Protein AF-J9BUX7-F1 (afdb_monomer)

Radius of gyration: 17.8 Å; Cα contacts (8 Å, |Δi|>4): 233; chains: 1; bounding box: 41×38×38 Å

Solvent-accessible surface area (backbone atoms only — not comparable to full-atom values): 8828 Å² total; per-residue (Å²): 106,76,68,55,52,52,51,51,50,52,54,44,58,76,76,50,80,78,87,71,56,73,69,52,48,62,52,48,53,36,48,51,51,26,53,52,51,48,38,52,52,32,51,43,53,55,41,40,84,82,36,83,78,87,83,79,77,38,62,58,44,96,53,93,72,96,68,68,39,26,22,46,53,89,68,48,74,36,59,34,41,65,47,44,63,53,76,65,35,51,69,28,80,28,69,39,76,56,96,85,23,45,39,34,32,40,35,23,68,39,96,53,68,43,80,43,79,47,76,49,74,46,64,47,95,88,68,49,79,74,47,75,52,76,43,83,42,80,37,52,43,67,38,37,43,82,76,48,77,42,122

Foldseek 3Di:
DVVVVVVLVVLCVVPHDDDDDPVCSVQVSLVSLLVVVLQVLLVLLLPPPVRDDDDDPDQEDPDQDDDSHQAYPVRDGGPNNVSCCQSPPQWHWRWHDDPNKIWTKIHHQDPAWDWDKDKDWDADPVGHGDDIDIDGDTHGHGHMGTDDIGD

Mean predicted aligned error: 4.28 Å

Secondary structure (DSSP, 8-state):
-HHHHHHHHHHHHHHSPSP--HHHHHHHHHHHHHHHHHHHHHHHHHTTTT------S-SB-SSS---S-SB-TTSPBPHHHHHHHHHT-SEEEEEEEETTEEEEEEEE-SSS-EEEEEEEEEE-TTS-EEEEEEEEEEE-TTEEEEEEEE-

Structure (mmCIF, N/CA/C/O backbone):
data_AF-J9BUX7-F1
#
_entry.id   AF-J9BUX7-F1
#
loop_
_atom_site.group_PDB
_atom_site.id
_atom_site.type_symbol
_atom_site.label_atom_id
_atom_site.label_alt_id
_atom_site.label_comp_id
_atom_site.label_asym_id
_atom_site.label_entity_id
_atom_site.label_seq_id
_atom_site.pdbx_PDB_ins_code
_atom_site.Cartn_x
_atom_site.Cartn_y
_atom_site.Cartn_z
_atom_site.occupancy
_atom_site.B_iso_or_equiv
_atom_site.auth_seq_id
_atom_site.auth_comp_id
_atom_site.auth_asym_id
_atom_site.auth_atom_id
_atom_site.pdbx_PDB_model_num
ATOM 1 N N . ASP A 1 1 ? 20.921 2.274 -17.271 1.00 67.06 1 ASP A N 1
ATOM 2 C CA . ASP A 1 1 ? 22.322 1.793 -17.263 1.00 67.06 1 ASP A CA 1
ATOM 3 C C . ASP A 1 1 ? 22.324 0.264 -17.098 1.00 67.06 1 ASP A C 1
ATOM 5 O O . ASP A 1 1 ? 21.325 -0.282 -16.643 1.00 67.06 1 ASP A O 1
ATOM 9 N N . GLU A 1 2 ? 23.382 -0.450 -17.486 1.00 72.81 2 GLU A N 1
ATOM 10 C CA . GLU A 1 2 ? 23.490 -1.923 -17.383 1.00 72.81 2 GLU A CA 1
ATOM 11 C C . GLU A 1 2 ? 23.275 -2.402 -15.931 1.00 72.81 2 GLU A C 1
ATOM 13 O O . GLU A 1 2 ? 22.552 -3.366 -15.673 1.00 72.81 2 GLU A O 1
ATOM 18 N N . ARG A 1 3 ? 23.761 -1.610 -14.967 1.00 75.56 3 ARG A N 1
ATOM 19 C CA . ARG A 1 3 ? 23.558 -1.803 -13.519 1.00 75.56 3 ARG A CA 1
ATOM 20 C C . ARG A 1 3 ? 22.091 -1.743 -13.072 1.00 75.56 3 ARG A C 1
ATOM 22 O O . ARG A 1 3 ? 21.697 -2.447 -12.137 1.00 75.56 3 ARG A O 1
ATOM 29 N N . ASP A 1 4 ? 21.267 -0.920 -13.722 1.00 79.12 4 ASP A N 1
ATOM 30 C CA . ASP A 1 4 ? 19.839 -0.818 -13.387 1.00 79.12 4 ASP A CA 1
ATOM 31 C C . ASP A 1 4 ? 19.106 -2.097 -13.792 1.00 79.12 4 ASP A C 1
ATOM 33 O O . ASP A 1 4 ? 18.260 -2.608 -13.056 1.00 79.12 4 ASP A O 1
ATOM 37 N N . ILE A 1 5 ? 19.481 -2.658 -14.944 1.00 82.69 5 ILE A N 1
ATOM 38 C CA . ILE A 1 5 ? 18.920 -3.911 -15.449 1.00 82.69 5 ILE A CA 1
ATOM 39 C C . ILE A 1 5 ? 19.320 -5.068 -14.533 1.00 82.69 5 ILE A C 1
ATOM 41 O O . ILE A 1 5 ? 18.451 -5.839 -14.129 1.00 82.69 5 ILE A O 1
ATOM 45 N N . GLU A 1 6 ? 20.589 -5.160 -14.129 1.00 86.12 6 GLU A N 1
ATOM 46 C CA . GLU A 1 6 ? 21.043 -6.173 -13.165 1.00 86.12 6 GLU A CA 1
ATOM 47 C C . GLU A 1 6 ? 20.275 -6.098 -11.839 1.00 86.12 6 GLU A C 1
ATOM 49 O O . GLU A 1 6 ? 19.862 -7.123 -11.289 1.00 86.12 6 GLU A O 1
ATOM 54 N N . THR A 1 7 ? 20.019 -4.883 -11.347 1.00 87.25 7 THR A N 1
ATOM 55 C CA . THR A 1 7 ? 19.251 -4.661 -10.115 1.00 87.25 7 THR A CA 1
ATOM 56 C C . THR A 1 7 ? 17.810 -5.147 -10.264 1.00 87.25 7 THR A C 1
ATOM 58 O O . THR A 1 7 ? 17.306 -5.874 -9.402 1.00 87.25 7 THR A O 1
ATOM 61 N N . ILE A 1 8 ? 17.151 -4.806 -11.375 1.00 87.44 8 ILE A N 1
ATOM 62 C CA . ILE A 1 8 ? 15.785 -5.257 -11.672 1.00 87.44 8 ILE A CA 1
ATOM 63 C C . ILE A 1 8 ? 15.740 -6.782 -11.790 1.00 87.44 8 ILE A C 1
ATOM 65 O O . ILE A 1 8 ? 14.875 -7.417 -11.188 1.00 87.44 8 ILE A O 1
ATOM 69 N N . VAL A 1 9 ? 16.679 -7.386 -12.517 1.00 87.00 9 VAL A N 1
ATOM 70 C CA . VAL A 1 9 ? 16.748 -8.842 -12.694 1.00 87.00 9 VAL A CA 1
ATOM 71 C C . VAL A 1 9 ? 16.996 -9.542 -11.358 1.00 87.00 9 VAL A C 1
ATOM 73 O O . VAL A 1 9 ? 16.334 -10.535 -11.064 1.00 87.00 9 VAL A O 1
ATOM 76 N N . SER A 1 10 ? 17.867 -9.004 -10.504 1.00 89.75 10 SER A N 1
ATOM 77 C CA . SER A 1 10 ? 18.105 -9.517 -9.148 1.00 89.75 10 SER A CA 1
ATOM 78 C C . SER A 1 10 ? 16.842 -9.460 -8.280 1.00 89.75 10 SER A C 1
ATOM 80 O O . SER A 1 10 ? 16.496 -10.439 -7.614 1.00 89.75 10 SER A O 1
ATOM 82 N N . LEU A 1 11 ? 16.088 -8.356 -8.327 1.00 90.56 11 LEU A N 1
ATOM 83 C CA . LEU A 1 11 ? 14.800 -8.235 -7.632 1.00 90.56 11 LEU A CA 1
ATOM 84 C C . LEU A 1 11 ? 13.761 -9.224 -8.169 1.00 90.56 11 LEU A C 1
ATOM 86 O O . LEU A 1 11 ? 13.045 -9.849 -7.384 1.00 90.56 11 LEU A O 1
ATOM 90 N N . LEU A 1 12 ? 13.695 -9.406 -9.487 1.00 92.56 12 LEU A N 1
ATOM 91 C CA . LEU A 1 12 ? 12.811 -10.385 -10.115 1.00 92.56 12 LEU A CA 1
ATOM 92 C C . LEU A 1 12 ? 13.182 -11.812 -9.719 1.00 92.56 12 LEU A C 1
ATOM 94 O O . LEU A 1 12 ? 12.294 -12.580 -9.360 1.00 92.56 12 LEU A O 1
ATOM 98 N N . ALA A 1 13 ? 14.468 -12.159 -9.707 1.00 91.25 13 ALA A N 1
ATOM 99 C CA . ALA A 1 13 ? 14.951 -13.479 -9.310 1.00 91.25 13 ALA A CA 1
ATOM 100 C C . ALA A 1 13 ? 14.573 -13.832 -7.862 1.00 91.25 13 ALA A C 1
ATOM 102 O O . ALA A 1 13 ? 14.289 -14.988 -7.560 1.00 91.25 13 ALA A O 1
ATOM 103 N N . ARG A 1 14 ? 14.529 -12.834 -6.968 1.00 91.25 14 ARG A N 1
ATOM 104 C CA . ARG A 1 14 ? 14.119 -13.009 -5.563 1.00 91.25 14 ARG A CA 1
ATOM 105 C C . ARG A 1 14 ? 12.612 -13.209 -5.386 1.00 91.25 14 ARG A C 1
ATOM 107 O O . ARG A 1 14 ? 12.203 -13.826 -4.410 1.00 91.25 14 ARG A O 1
ATOM 114 N N . ASN A 1 15 ? 11.794 -12.673 -6.293 1.00 89.75 15 ASN A N 1
ATOM 115 C CA . ASN A 1 15 ? 10.335 -12.603 -6.128 1.00 89.75 15 ASN A CA 1
ATOM 116 C C . ASN A 1 15 ? 9.550 -13.467 -7.127 1.00 89.75 15 ASN A C 1
ATOM 118 O O . ASN A 1 15 ? 8.333 -13.606 -7.007 1.00 89.75 15 ASN A O 1
ATOM 122 N N . THR A 1 16 ? 10.210 -14.022 -8.142 1.00 90.31 16 THR A N 1
ATOM 123 C CA . THR A 1 16 ? 9.569 -14.717 -9.266 1.00 90.31 16 THR A CA 1
ATOM 124 C C . THR A 1 16 ? 10.398 -15.924 -9.714 1.00 90.31 16 THR A C 1
ATOM 126 O O . THR A 1 16 ? 11.513 -16.137 -9.244 1.00 90.31 16 THR A O 1
ATOM 129 N N . LYS A 1 17 ? 9.850 -16.749 -10.617 1.00 87.75 17 LYS A N 1
ATOM 130 C CA . LYS A 1 17 ? 10.560 -17.903 -11.189 1.00 87.75 17 LYS A CA 1
ATOM 131 C C . LYS A 1 17 ? 11.205 -17.527 -12.521 1.00 87.75 17 LYS A C 1
ATOM 133 O O . LYS A 1 17 ? 10.506 -17.089 -13.429 1.00 87.75 17 LYS A O 1
ATOM 138 N N . LEU A 1 18 ? 12.509 -17.757 -12.634 1.00 85.31 18 LEU A N 1
ATOM 139 C CA . LEU A 1 18 ? 13.274 -17.637 -13.878 1.00 85.31 18 LEU A CA 1
ATOM 140 C C . LEU A 1 18 ? 13.224 -18.949 -14.696 1.00 85.31 18 LEU A C 1
ATOM 142 O O . LEU A 1 18 ? 13.000 -20.010 -14.105 1.00 85.31 18 LEU A O 1
ATOM 146 N N . PRO A 1 19 ? 13.477 -18.914 -16.022 1.00 84.88 19 PRO A N 1
ATOM 147 C CA . PRO A 1 19 ? 13.746 -17.737 -16.858 1.00 84.88 19 PRO A CA 1
ATOM 148 C C . PRO A 1 19 ? 12.473 -16.960 -17.225 1.00 84.88 19 PRO A C 1
ATOM 150 O O . PRO A 1 19 ? 11.372 -17.510 -17.253 1.00 84.88 19 PRO A O 1
ATOM 153 N N . LEU A 1 20 ? 12.638 -15.673 -17.530 1.00 85.88 20 LEU A N 1
ATOM 154 C CA . LEU A 1 20 ? 11.565 -14.786 -17.978 1.00 85.88 20 LEU A CA 1
ATOM 155 C C . LEU A 1 20 ? 11.873 -14.280 -19.388 1.00 85.88 20 LEU A C 1
ATOM 157 O O . LEU A 1 20 ? 13.023 -13.989 -19.704 1.00 85.88 20 LEU A O 1
ATOM 161 N N . ASP A 1 21 ? 10.835 -14.177 -20.213 1.00 90.38 21 ASP A N 1
ATOM 162 C CA . ASP A 1 21 ? 10.889 -13.448 -21.480 1.00 90.38 21 ASP A CA 1
ATOM 163 C C . ASP A 1 21 ? 10.762 -11.931 -21.233 1.00 90.38 21 ASP A C 1
ATOM 165 O O . ASP A 1 21 ? 10.457 -11.484 -20.122 1.00 90.38 21 ASP A O 1
ATOM 169 N N . GLU A 1 22 ? 11.014 -11.128 -22.265 1.00 87.44 22 GLU A N 1
ATOM 170 C CA . GLU A 1 22 ? 11.011 -9.663 -22.165 1.00 87.44 22 GLU A CA 1
ATOM 171 C C . GLU A 1 22 ? 9.663 -9.095 -21.689 1.00 87.44 22 GLU A C 1
ATOM 173 O O . GLU A 1 22 ? 9.628 -8.175 -20.865 1.00 87.44 22 GLU A O 1
ATOM 178 N N . ASP A 1 23 ? 8.547 -9.666 -22.151 1.00 89.94 23 ASP A N 1
ATOM 179 C CA . ASP A 1 23 ? 7.201 -9.230 -21.769 1.00 89.94 23 ASP A CA 1
ATOM 180 C C . ASP A 1 23 ? 6.922 -9.501 -20.289 1.00 89.94 23 ASP A C 1
ATOM 182 O O . ASP A 1 23 ? 6.411 -8.633 -19.568 1.00 89.94 23 ASP A O 1
ATOM 186 N N . LYS A 1 24 ? 7.318 -10.678 -19.793 1.00 91.00 24 LYS A N 1
ATOM 187 C CA . LYS A 1 24 ? 7.232 -10.999 -18.369 1.00 91.00 24 LYS A CA 1
ATOM 188 C C . LYS A 1 24 ? 8.144 -10.112 -17.542 1.00 91.00 24 LYS A C 1
ATOM 190 O O . LYS A 1 24 ? 7.704 -9.666 -16.487 1.00 91.00 24 LYS A O 1
ATOM 195 N N . ILE A 1 25 ? 9.367 -9.818 -17.988 1.00 90.44 25 ILE A N 1
ATOM 196 C CA . ILE A 1 25 ? 10.264 -8.889 -17.282 1.00 90.44 25 ILE A CA 1
ATOM 197 C C . ILE A 1 25 ? 9.595 -7.516 -17.154 1.00 90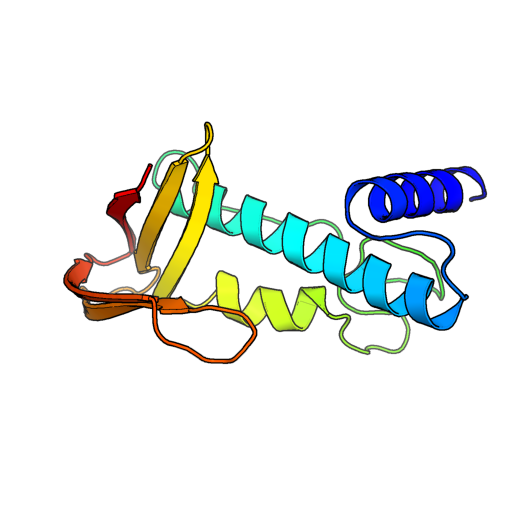.44 25 ILE A C 1
ATOM 199 O O . ILE A 1 25 ? 9.529 -6.960 -16.054 1.00 90.44 25 ILE A O 1
ATOM 203 N N . ARG A 1 26 ? 9.027 -6.986 -18.243 1.00 89.38 26 ARG A N 1
ATOM 204 C CA . ARG A 1 26 ? 8.341 -5.685 -18.258 1.00 89.38 26 ARG A CA 1
ATOM 205 C C . ARG A 1 26 ? 7.139 -5.642 -17.314 1.00 89.38 26 ARG A C 1
ATOM 207 O O . ARG A 1 26 ? 6.963 -4.662 -16.594 1.00 89.38 26 ARG A O 1
ATOM 214 N N . TYR A 1 27 ? 6.313 -6.685 -17.305 1.00 91.94 27 TYR A N 1
ATOM 215 C CA . TYR A 1 27 ? 5.137 -6.744 -16.438 1.00 91.94 27 TYR A CA 1
ATOM 216 C C . TYR A 1 27 ? 5.502 -6.993 -14.969 1.00 91.94 27 TYR A C 1
ATOM 218 O O . TYR A 1 27 ? 5.054 -6.270 -14.076 1.00 91.94 27 TYR A O 1
ATOM 226 N N . LEU A 1 28 ? 6.329 -8.008 -14.706 1.00 94.25 28 LEU A N 1
ATOM 227 C CA . LEU A 1 28 ? 6.666 -8.428 -13.349 1.00 94.25 28 LEU A CA 1
ATOM 228 C C . LEU A 1 28 ? 7.503 -7.381 -12.623 1.00 94.25 28 LEU A C 1
ATOM 230 O O . LEU A 1 28 ? 7.320 -7.215 -11.422 1.00 94.25 28 LEU A O 1
ATOM 234 N N . SER A 1 29 ? 8.364 -6.637 -13.322 1.00 93.00 29 SER A N 1
ATOM 235 C CA . SER A 1 29 ? 9.130 -5.549 -12.698 1.00 93.00 29 SER A CA 1
ATOM 236 C C . SER A 1 29 ? 8.202 -4.475 -12.126 1.00 93.00 29 SER A C 1
ATOM 238 O O . SER A 1 29 ? 8.345 -4.097 -10.963 1.00 93.00 29 SER A O 1
ATOM 240 N N . GLN A 1 30 ? 7.177 -4.065 -12.880 1.00 94.06 30 GLN A N 1
ATOM 241 C CA . GLN A 1 30 ? 6.161 -3.128 -12.393 1.00 94.06 30 GLN A CA 1
ATOM 242 C C . GLN A 1 30 ? 5.305 -3.717 -11.264 1.00 94.06 30 GLN A C 1
ATOM 244 O O . GLN A 1 30 ? 4.939 -3.003 -10.329 1.00 94.06 30 GLN A O 1
ATOM 249 N N . ALA A 1 31 ? 4.979 -5.012 -11.326 1.00 94.81 31 ALA A N 1
ATOM 250 C CA . ALA A 1 31 ? 4.232 -5.684 -10.265 1.00 94.81 31 ALA A CA 1
ATOM 251 C C . ALA A 1 31 ? 5.036 -5.739 -8.954 1.00 94.81 31 ALA A C 1
ATOM 253 O O . ALA A 1 31 ? 4.509 -5.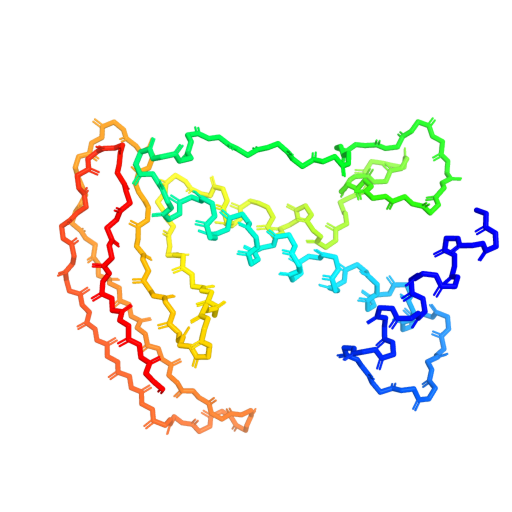390 -7.899 1.00 94.81 31 ALA A O 1
ATOM 254 N N . VAL A 1 32 ? 6.323 -6.096 -9.021 1.00 94.50 32 VAL A N 1
ATOM 255 C CA . VAL A 1 32 ? 7.233 -6.114 -7.865 1.00 94.50 32 VAL A CA 1
ATOM 256 C C . VAL A 1 32 ? 7.402 -4.709 -7.288 1.00 94.50 32 VAL A C 1
ATOM 258 O O . VAL A 1 32 ? 7.258 -4.541 -6.077 1.00 94.50 32 VAL A O 1
ATOM 261 N N . GLN A 1 33 ? 7.610 -3.691 -8.133 1.00 94.75 33 GLN A N 1
ATOM 262 C CA . GLN A 1 33 ? 7.638 -2.286 -7.707 1.00 94.75 33 GLN A CA 1
ATOM 263 C C . GLN A 1 33 ? 6.351 -1.917 -6.952 1.00 94.75 33 GLN A C 1
ATOM 265 O O . GLN A 1 33 ? 6.403 -1.388 -5.842 1.00 94.75 33 GLN A O 1
ATOM 270 N N . SER A 1 34 ? 5.188 -2.253 -7.516 1.00 95.19 34 SER A N 1
ATOM 271 C CA . SER A 1 34 ? 3.886 -1.993 -6.903 1.00 95.19 34 SER A CA 1
ATOM 272 C C . SER A 1 34 ? 3.723 -2.689 -5.549 1.00 95.19 34 SER A C 1
ATOM 274 O O . SER A 1 34 ? 3.206 -2.078 -4.613 1.00 95.19 34 SER A O 1
ATOM 276 N N . CYS A 1 35 ? 4.140 -3.950 -5.419 1.00 94.06 35 CYS A N 1
ATOM 277 C CA . CYS A 1 35 ? 4.072 -4.702 -4.163 1.00 94.06 35 CYS A CA 1
ATOM 278 C C . CYS A 1 35 ? 4.989 -4.110 -3.087 1.00 94.06 35 CYS A C 1
ATOM 280 O O . CYS A 1 35 ? 4.557 -3.949 -1.941 1.00 94.06 35 CYS A O 1
ATOM 282 N N . ALA A 1 36 ? 6.217 -3.742 -3.459 1.00 92.94 36 ALA A N 1
ATOM 283 C CA . ALA A 1 36 ? 7.174 -3.115 -2.555 1.00 92.94 36 ALA A CA 1
ATOM 284 C C . ALA A 1 36 ? 6.651 -1.766 -2.040 1.00 92.94 36 ALA A C 1
ATOM 286 O O . ALA A 1 36 ? 6.586 -1.548 -0.831 1.00 92.94 36 ALA A O 1
ATOM 287 N N . MET A 1 37 ? 6.185 -0.900 -2.949 1.00 95.19 37 MET A N 1
ATOM 288 C CA . MET A 1 37 ? 5.599 0.395 -2.594 1.00 95.19 37 MET A CA 1
ATOM 289 C C . MET A 1 37 ? 4.376 0.242 -1.693 1.00 95.19 37 MET A C 1
ATOM 291 O O . MET A 1 37 ? 4.280 0.922 -0.676 1.00 95.19 37 MET A O 1
ATOM 295 N N . SER A 1 38 ? 3.460 -0.666 -2.044 1.00 95.00 38 SER A N 1
ATOM 296 C CA . SER A 1 38 ? 2.237 -0.887 -1.267 1.00 95.00 38 SER A CA 1
ATOM 297 C C . SER A 1 38 ? 2.571 -1.312 0.163 1.00 95.00 38 SER A C 1
ATOM 299 O O . SER A 1 38 ? 2.035 -0.740 1.105 1.00 95.00 38 SER A O 1
ATOM 301 N N . SER A 1 39 ? 3.484 -2.273 0.331 1.00 94.31 39 SER A N 1
ATOM 302 C CA . SER A 1 39 ? 3.864 -2.785 1.654 1.00 94.31 39 SER A CA 1
ATOM 303 C C . SER A 1 39 ? 4.522 -1.703 2.512 1.00 94.31 39 SER A C 1
ATOM 305 O O . SER A 1 39 ? 4.123 -1.505 3.657 1.00 94.31 39 SER A O 1
ATOM 307 N N . ALA A 1 40 ? 5.474 -0.957 1.944 1.00 94.44 40 ALA A N 1
ATOM 308 C CA . ALA A 1 40 ? 6.185 0.094 2.665 1.00 94.44 40 ALA A CA 1
ATOM 309 C C . ALA A 1 40 ? 5.253 1.248 3.071 1.00 94.44 40 ALA A C 1
ATOM 311 O O . ALA A 1 40 ? 5.233 1.656 4.230 1.00 94.44 40 ALA A O 1
ATOM 312 N N . ILE A 1 41 ? 4.423 1.730 2.142 1.00 95.88 41 ILE A N 1
ATOM 313 C CA . ILE A 1 41 ? 3.512 2.855 2.389 1.00 95.88 41 ILE A CA 1
ATOM 314 C C . ILE A 1 41 ? 2.404 2.471 3.368 1.00 95.88 41 ILE A C 1
ATOM 316 O O . ILE A 1 41 ? 2.073 3.271 4.242 1.00 95.88 41 ILE A O 1
ATOM 320 N N . MET A 1 42 ? 1.870 1.249 3.286 1.00 96.81 42 MET A N 1
ATOM 321 C CA . MET A 1 42 ? 0.926 0.754 4.290 1.00 96.81 42 MET A CA 1
ATOM 322 C C . MET A 1 42 ? 1.563 0.685 5.682 1.00 96.81 42 MET A C 1
ATOM 324 O O . MET A 1 42 ? 0.937 1.128 6.642 1.00 96.81 42 MET A O 1
ATOM 328 N N . GLY A 1 43 ? 2.808 0.209 5.793 1.00 96.12 43 GLY A N 1
ATOM 329 C CA . GLY A 1 43 ? 3.549 0.201 7.056 1.00 96.12 43 GLY A CA 1
ATOM 330 C C . GLY A 1 43 ? 3.734 1.606 7.632 1.00 96.12 43 GLY A C 1
ATOM 331 O O . GLY A 1 43 ? 3.356 1.872 8.768 1.00 96.12 43 GLY A O 1
ATOM 332 N N . TRP A 1 44 ? 4.223 2.551 6.827 1.00 96.31 44 TRP A N 1
ATOM 333 C CA . TRP A 1 44 ? 4.409 3.938 7.262 1.00 96.31 44 TRP A CA 1
ATOM 334 C C . TRP A 1 44 ? 3.103 4.633 7.657 1.00 96.31 44 TRP A C 1
ATOM 336 O O . TRP A 1 44 ? 3.079 5.340 8.660 1.00 96.31 44 TRP A O 1
ATOM 346 N N . ARG A 1 45 ? 2.002 4.407 6.928 1.00 96.75 45 ARG A N 1
ATOM 347 C CA . ARG A 1 45 ? 0.680 4.930 7.313 1.00 96.75 45 ARG A CA 1
ATOM 348 C C . ARG A 1 45 ? 0.184 4.333 8.632 1.00 96.75 45 ARG A C 1
ATOM 350 O O . ARG A 1 45 ? -0.456 5.031 9.415 1.00 96.75 45 ARG A O 1
ATOM 357 N N . ALA A 1 46 ? 0.483 3.063 8.902 1.00 96.62 46 ALA A N 1
ATOM 358 C CA . ALA A 1 46 ? 0.118 2.415 10.160 1.00 96.62 46 ALA A CA 1
ATOM 359 C C . ALA A 1 46 ? 0.904 2.958 11.367 1.00 96.62 46 ALA A C 1
ATOM 361 O O . ALA A 1 46 ? 0.420 2.863 12.492 1.00 96.62 46 ALA A O 1
ATOM 362 N N . LEU A 1 47 ? 2.074 3.565 11.139 1.00 95.62 47 LEU A N 1
ATOM 363 C CA . LEU A 1 47 ? 2.924 4.167 12.173 1.00 95.62 47 LEU A CA 1
ATOM 364 C C . LEU A 1 47 ? 2.525 5.599 12.560 1.00 95.62 47 LEU A C 1
ATOM 366 O O . LEU A 1 47 ? 3.262 6.258 13.292 1.00 95.62 47 LEU A O 1
ATOM 370 N N . MET A 1 48 ? 1.388 6.117 12.097 1.00 94.00 48 MET A N 1
ATOM 371 C CA . MET A 1 48 ? 0.843 7.377 12.607 1.00 94.00 48 MET A CA 1
ATOM 372 C C . MET A 1 48 ? 0.667 7.307 14.144 1.00 94.00 48 MET A C 1
ATOM 374 O O . MET A 1 48 ? 0.175 6.292 14.637 1.00 94.00 48 MET A O 1
ATOM 378 N N . PRO A 1 49 ? 1.042 8.341 14.928 1.00 94.31 49 PRO A N 1
ATOM 379 C CA . PRO A 1 49 ? 1.521 9.668 14.525 1.00 94.31 49 PRO A CA 1
ATOM 380 C C . PRO A 1 49 ? 3.051 9.799 14.403 1.00 94.31 49 PRO A C 1
ATOM 382 O O . PRO A 1 49 ? 3.556 10.903 14.225 1.00 94.31 49 PRO A O 1
ATOM 385 N N . TYR A 1 50 ? 3.813 8.708 14.519 1.00 96.31 50 TYR A N 1
ATOM 386 C CA . TYR A 1 50 ? 5.273 8.748 14.394 1.00 96.31 50 TYR A CA 1
ATOM 387 C C . TYR A 1 50 ? 5.709 9.060 12.957 1.00 96.31 50 TYR A C 1
ATOM 389 O O . TYR A 1 50 ? 6.574 9.902 12.729 1.00 96.31 50 TYR A O 1
ATOM 397 N N . THR A 1 51 ? 5.081 8.410 11.974 1.00 96.31 51 THR A N 1
ATOM 398 C CA . THR A 1 51 ? 5.245 8.746 10.553 1.00 96.31 51 THR A CA 1
ATOM 399 C C . THR A 1 51 ? 3.984 9.435 10.044 1.00 96.31 51 THR A C 1
ATOM 401 O O . THR A 1 51 ? 2.909 8.846 10.036 1.00 96.31 51 THR A O 1
ATOM 404 N N . MET A 1 52 ? 4.124 10.695 9.625 1.00 95.19 52 MET A N 1
ATOM 405 C CA . MET A 1 52 ? 3.002 11.568 9.239 1.00 95.19 52 MET A CA 1
ATOM 406 C C . MET A 1 52 ? 2.908 11.824 7.730 1.00 95.19 52 MET A C 1
ATOM 408 O O . MET A 1 52 ? 2.076 12.606 7.280 1.00 95.19 52 MET A O 1
ATOM 412 N N . GLY A 1 53 ? 3.766 11.197 6.927 1.00 93.56 53 GLY A N 1
ATOM 413 C CA . GLY A 1 53 ? 3.774 11.417 5.488 1.00 93.56 53 GLY A CA 1
ATOM 414 C C . GLY A 1 53 ? 4.680 10.445 4.756 1.00 93.56 53 GLY A C 1
ATOM 415 O O . GLY A 1 53 ? 5.667 9.956 5.300 1.00 93.56 53 GLY A O 1
ATOM 416 N N . THR A 1 54 ? 4.330 10.172 3.502 1.00 94.06 54 THR A N 1
ATOM 417 C CA . THR A 1 54 ? 5.138 9.359 2.592 1.00 94.06 54 THR A CA 1
ATOM 418 C C . THR A 1 54 ? 5.137 10.016 1.219 1.00 94.06 54 THR A C 1
ATOM 420 O O . THR A 1 54 ? 4.089 10.394 0.698 1.00 94.06 54 THR A O 1
ATOM 423 N N . LEU A 1 55 ? 6.322 10.170 0.638 1.00 92.94 55 LEU A N 1
ATOM 424 C CA . LEU A 1 55 ? 6.513 10.648 -0.726 1.00 92.94 55 LEU A CA 1
ATOM 425 C C . LEU A 1 55 ? 7.356 9.602 -1.443 1.00 92.94 55 LEU A C 1
ATOM 427 O O . LEU A 1 55 ? 8.476 9.319 -1.021 1.00 92.94 55 LEU A O 1
ATOM 431 N N . PHE A 1 56 ? 6.808 8.993 -2.492 1.00 89.25 56 PHE A N 1
ATOM 432 C CA . PHE A 1 56 ? 7.565 8.055 -3.311 1.00 89.25 56 PHE A CA 1
ATOM 433 C C . PHE A 1 56 ? 8.242 8.798 -4.466 1.00 89.25 56 PHE A C 1
ATOM 435 O O . PHE A 1 56 ? 7.632 9.651 -5.114 1.00 89.25 56 PHE A O 1
ATOM 442 N N . SER A 1 57 ? 9.497 8.447 -4.734 1.00 83.94 57 SER A N 1
ATOM 443 C CA . SER A 1 57 ? 10.263 8.982 -5.860 1.00 83.94 57 SER A CA 1
ATOM 444 C C . SER A 1 57 ? 10.284 7.955 -7.002 1.00 83.94 57 SER A C 1
ATOM 446 O O . SER A 1 57 ? 10.671 6.813 -6.766 1.00 83.94 57 SER A O 1
ATOM 448 N N . SER A 1 58 ? 9.872 8.264 -8.236 1.00 87.25 58 SER A N 1
ATOM 449 C CA . SER A 1 58 ? 9.394 9.555 -8.778 1.00 87.25 58 SER A CA 1
ATOM 450 C C . SER A 1 58 ? 7.955 9.456 -9.297 1.00 87.25 58 SER A C 1
ATOM 452 O O . SER A 1 58 ? 7.426 8.368 -9.526 1.00 87.25 58 SER A O 1
ATOM 454 N N . LEU A 1 59 ? 7.292 10.596 -9.500 1.00 92.75 59 LEU A N 1
ATOM 455 C CA . LEU A 1 59 ? 5.944 10.606 -10.071 1.00 92.75 59 LEU A CA 1
ATOM 456 C C . LEU A 1 59 ? 5.976 10.246 -11.563 1.00 92.75 59 LEU A C 1
ATOM 458 O O . LEU A 1 59 ? 5.325 9.280 -11.961 1.00 92.75 59 LEU A O 1
ATOM 462 N N . ASN A 1 60 ? 6.755 10.986 -12.353 1.00 94.44 60 ASN A N 1
ATOM 463 C CA . ASN A 1 60 ? 6.784 10.923 -13.812 1.00 94.44 60 ASN A CA 1
ATOM 464 C C . ASN A 1 60 ? 8.210 10.877 -14.382 1.00 94.44 60 ASN A C 1
ATOM 466 O O . ASN A 1 60 ? 9.167 11.242 -13.700 1.00 94.44 60 ASN A O 1
ATOM 470 N N . ASP A 1 61 ? 8.313 10.486 -15.652 1.00 93.88 61 ASP A N 1
ATOM 471 C CA . ASP A 1 61 ? 9.545 10.571 -16.443 1.00 93.88 61 ASP A CA 1
ATOM 472 C C . ASP A 1 61 ? 9.605 11.836 -17.303 1.00 93.88 61 ASP A C 1
ATOM 474 O O . ASP A 1 61 ? 8.581 12.349 -17.760 1.00 93.88 61 ASP A O 1
ATOM 478 N N . THR A 1 62 ? 10.821 12.322 -17.557 1.00 94.12 62 THR A N 1
ATOM 479 C CA . THR A 1 62 ? 11.094 13.455 -18.461 1.00 94.12 62 THR A CA 1
ATOM 480 C C . THR A 1 62 ? 11.444 13.017 -19.885 1.00 94.12 62 THR A C 1
ATOM 482 O O . THR A 1 62 ? 11.395 13.834 -20.802 1.00 94.12 62 THR A O 1
ATOM 485 N N . TRP A 1 63 ? 11.772 11.737 -20.081 1.00 92.88 63 TRP A N 1
ATOM 486 C CA . TRP A 1 63 ? 12.133 11.114 -21.356 1.00 92.88 63 TRP A CA 1
ATOM 487 C C . TRP A 1 63 ? 11.896 9.588 -21.284 1.00 92.88 63 TRP A C 1
ATOM 489 O O . TRP A 1 63 ? 11.708 9.063 -20.185 1.00 92.88 63 TRP A O 1
ATOM 499 N N . PRO A 1 64 ? 11.845 8.852 -22.412 1.00 91.94 64 PRO A N 1
ATOM 500 C CA . PRO A 1 64 ? 11.647 7.402 -22.392 1.00 91.94 64 PRO A CA 1
ATOM 501 C C . PRO A 1 64 ? 12.822 6.663 -21.730 1.00 91.94 64 PRO A C 1
ATOM 503 O O . PRO A 1 64 ? 13.891 6.540 -22.320 1.00 91.94 64 PRO A O 1
ATOM 506 N N . GLU A 1 65 ? 12.609 6.133 -20.525 1.00 88.56 65 GLU A N 1
ATOM 507 C CA . GLU A 1 65 ? 13.645 5.456 -19.738 1.00 88.56 65 GLU A CA 1
ATOM 508 C C . GLU A 1 65 ? 13.057 4.337 -18.853 1.00 88.56 65 GLU A C 1
ATOM 510 O O . GLU A 1 65 ? 11.856 4.287 -18.574 1.00 88.56 65 GLU A O 1
ATOM 515 N N . ILE A 1 66 ? 13.917 3.416 -18.404 1.00 88.19 66 ILE A N 1
ATOM 516 C CA . ILE A 1 66 ? 13.616 2.491 -17.308 1.00 88.19 66 ILE A CA 1
ATOM 517 C C . ILE A 1 66 ? 13.858 3.222 -15.987 1.00 88.19 66 ILE A C 1
ATOM 519 O O . ILE A 1 66 ? 14.996 3.432 -15.584 1.00 88.19 66 ILE A O 1
ATOM 523 N N . SER A 1 67 ? 12.781 3.585 -15.299 1.00 89.38 67 SER A N 1
ATOM 524 C CA . SER A 1 67 ? 12.850 4.380 -14.075 1.00 89.38 67 SER A CA 1
ATOM 525 C C . SER A 1 67 ? 11.887 3.884 -12.992 1.00 89.38 67 SER A C 1
ATOM 527 O O . SER A 1 67 ? 10.947 3.120 -13.249 1.00 89.38 67 SER A O 1
ATOM 529 N N . ASN A 1 68 ? 12.061 4.437 -11.790 1.00 89.44 68 ASN A N 1
ATOM 530 C CA . ASN A 1 68 ? 11.150 4.274 -10.657 1.00 89.44 68 ASN A CA 1
ATOM 531 C C . ASN A 1 68 ? 9.888 5.152 -10.749 1.00 89.44 68 ASN A C 1
ATOM 533 O O . ASN A 1 68 ? 9.150 5.252 -9.769 1.00 89.44 68 ASN A O 1
ATOM 537 N N . SER A 1 69 ? 9.624 5.803 -11.889 1.00 94.12 69 SER A N 1
ATOM 538 C CA . SER A 1 69 ? 8.402 6.589 -12.063 1.00 94.12 69 SER A CA 1
ATOM 539 C C . SER A 1 69 ? 7.157 5.709 -11.951 1.00 94.12 69 SER A C 1
ATOM 541 O O . SER A 1 69 ? 7.209 4.508 -12.235 1.00 94.12 69 SER A O 1
ATOM 543 N N . THR A 1 70 ? 6.023 6.299 -11.582 1.00 95.81 70 THR A N 1
ATOM 544 C CA . THR A 1 70 ? 4.718 5.613 -11.630 1.00 95.81 70 THR A CA 1
ATOM 545 C C . THR A 1 70 ? 3.901 5.992 -12.866 1.00 95.81 70 THR A C 1
ATOM 547 O O . THR A 1 70 ? 2.984 5.263 -13.239 1.00 95.81 70 THR A O 1
ATOM 550 N N . ILE A 1 71 ? 4.257 7.090 -13.531 1.00 95.94 71 ILE A N 1
ATOM 551 C CA . ILE A 1 71 ? 3.702 7.549 -14.804 1.00 95.94 71 ILE A CA 1
ATOM 552 C C . ILE A 1 71 ? 4.851 7.588 -15.812 1.00 95.94 71 ILE A C 1
ATOM 554 O O . ILE A 1 71 ? 5.855 8.257 -15.571 1.00 95.94 71 ILE A O 1
ATOM 558 N N . ASP A 1 72 ? 4.723 6.863 -16.921 1.00 94.25 72 ASP A N 1
ATOM 559 C CA . ASP A 1 72 ? 5.756 6.868 -17.958 1.00 94.25 72 ASP A CA 1
ATOM 560 C C . ASP A 1 72 ? 5.778 8.184 -18.756 1.00 94.25 72 ASP A C 1
ATOM 562 O O . ASP A 1 72 ? 4.872 9.014 -18.659 1.00 94.25 72 ASP A O 1
ATOM 566 N N . TYR A 1 73 ? 6.810 8.369 -19.583 1.00 94.69 73 TYR A N 1
ATOM 567 C CA . TYR A 1 73 ? 6.962 9.560 -20.428 1.00 94.69 73 TYR A CA 1
ATOM 568 C C . TYR A 1 73 ? 5.757 9.826 -21.350 1.00 94.69 73 TYR A C 1
ATOM 570 O O . TYR A 1 73 ? 5.440 10.975 -21.645 1.00 94.69 73 TYR A O 1
ATOM 578 N N . SER A 1 74 ? 5.051 8.778 -21.788 1.00 95.38 74 SER A N 1
ATOM 579 C CA . SER A 1 74 ? 3.852 8.911 -22.626 1.00 95.38 74 SER A CA 1
ATOM 580 C C . SER A 1 74 ? 2.591 9.286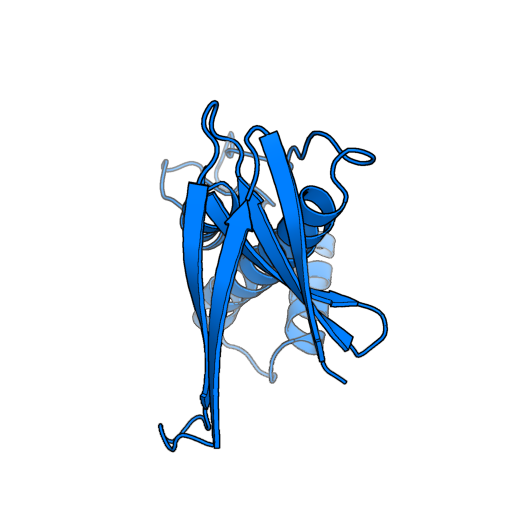 -21.837 1.00 95.38 74 SER A C 1
ATOM 582 O O . SER A 1 74 ? 1.515 9.414 -22.421 1.00 95.38 74 SER A O 1
ATOM 584 N N . GLY A 1 75 ? 2.705 9.453 -20.515 1.00 93.75 75 GLY A N 1
ATOM 585 C CA . GLY A 1 75 ? 1.601 9.750 -19.609 1.00 93.75 75 GLY A CA 1
ATOM 586 C C . GLY A 1 75 ? 0.804 8.518 -19.178 1.00 93.75 75 GLY A C 1
ATOM 587 O O . GLY A 1 75 ? -0.243 8.663 -18.542 1.00 93.75 75 GLY A O 1
ATOM 588 N N . LYS A 1 76 ? 1.255 7.298 -19.499 1.00 95.44 76 LYS A N 1
ATOM 589 C CA . LYS A 1 76 ? 0.546 6.076 -19.102 1.00 95.44 76 LYS A CA 1
ATOM 590 C C . LYS A 1 76 ? 0.873 5.715 -17.664 1.00 95.44 76 LYS A C 1
ATOM 592 O O . LYS A 1 76 ? 2.007 5.818 -17.201 1.00 95.44 76 LYS A O 1
ATOM 597 N N . TRP A 1 77 ? -0.142 5.235 -16.960 1.00 96.00 77 TRP A N 1
ATOM 598 C CA . TRP A 1 77 ? 0.009 4.748 -15.598 1.00 96.00 77 TRP A CA 1
ATOM 599 C C . TRP A 1 77 ? 0.690 3.380 -15.596 1.00 96.00 77 TRP A C 1
ATOM 601 O O . TRP A 1 77 ? 0.225 2.441 -16.244 1.00 96.00 77 TRP A O 1
ATOM 611 N N . LYS A 1 78 ? 1.759 3.252 -14.811 1.00 95.31 78 LYS A N 1
ATOM 612 C CA . LYS A 1 78 ? 2.335 1.956 -14.445 1.00 95.31 78 LYS A CA 1
ATOM 613 C C . LYS A 1 78 ? 1.481 1.291 -13.367 1.00 95.31 78 LYS A C 1
ATOM 615 O O . LYS A 1 78 ? 0.694 1.947 -12.679 1.00 95.31 78 LYS A O 1
ATOM 620 N N . VAL A 1 79 ? 1.679 -0.013 -13.163 1.00 95.50 79 VAL A N 1
ATOM 621 C CA . VAL A 1 79 ? 0.950 -0.807 -12.147 1.00 95.50 79 VAL A CA 1
ATOM 622 C C . VAL A 1 79 ? 0.975 -0.132 -10.766 1.00 95.50 79 VAL A C 1
ATOM 624 O O . VAL A 1 79 ? -0.057 -0.040 -10.100 1.00 95.50 79 VAL A O 1
ATOM 627 N N . ALA A 1 80 ? 2.126 0.423 -10.378 1.00 95.12 80 ALA A N 1
ATOM 628 C CA . ALA A 1 80 ? 2.313 1.123 -9.112 1.00 95.12 80 ALA A CA 1
ATOM 629 C C . ALA A 1 80 ? 1.393 2.347 -8.926 1.00 95.12 80 ALA A C 1
ATOM 631 O O . ALA A 1 80 ? 0.945 2.598 -7.808 1.00 95.12 80 ALA A O 1
ATOM 632 N N . HIS A 1 81 ? 1.047 3.078 -9.993 1.00 96.50 81 HIS A N 1
ATOM 633 C CA . HIS A 1 81 ? 0.142 4.232 -9.895 1.00 96.50 81 HIS A CA 1
ATOM 634 C C . HIS A 1 81 ? -1.312 3.807 -9.652 1.00 96.50 81 HIS A C 1
ATOM 636 O O . HIS A 1 81 ? -2.046 4.424 -8.885 1.00 96.50 81 HIS A O 1
ATOM 642 N N . TYR A 1 82 ? -1.744 2.698 -10.258 1.00 95.88 82 TYR A N 1
ATOM 643 C CA . TYR A 1 82 ? -3.063 2.136 -9.957 1.00 95.88 82 TYR A CA 1
ATOM 644 C C . TYR A 1 82 ? -3.152 1.643 -8.510 1.00 95.88 82 TYR A C 1
ATOM 646 O O . TYR A 1 82 ? -4.197 1.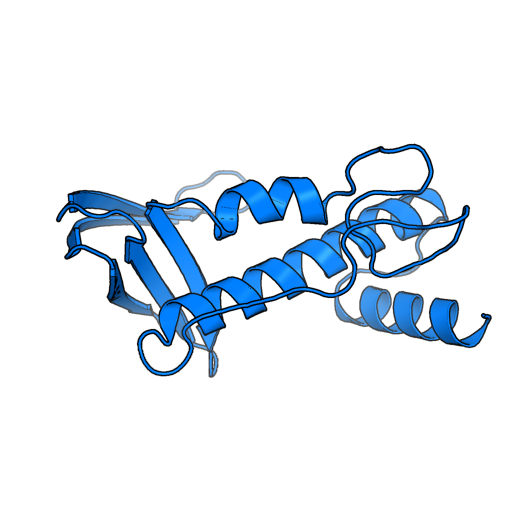785 -7.869 1.00 95.88 82 TYR A O 1
ATOM 654 N N . ALA A 1 83 ? -2.068 1.055 -7.997 1.00 94.94 83 ALA A N 1
ATOM 655 C CA . ALA A 1 83 ? -1.992 0.625 -6.608 1.00 94.94 83 ALA A CA 1
ATOM 656 C C . ALA A 1 83 ? -1.968 1.811 -5.639 1.00 94.94 83 ALA A C 1
ATOM 658 O O . ALA A 1 83 ? -2.635 1.741 -4.606 1.00 94.94 83 ALA A O 1
ATOM 659 N N . SER A 1 84 ? -1.299 2.914 -5.993 1.00 94.69 84 SER A N 1
ATOM 660 C CA . SER A 1 84 ? -1.204 4.091 -5.126 1.00 94.69 84 SER A CA 1
ATOM 661 C C . SER A 1 84 ? -2.550 4.702 -4.795 1.00 94.69 84 SER A C 1
ATOM 663 O O . SER A 1 84 ? -2.806 5.010 -3.634 1.00 94.69 84 SER A O 1
ATOM 665 N N . ARG A 1 85 ? -3.481 4.720 -5.752 1.00 94.94 85 ARG A N 1
ATOM 666 C CA . ARG A 1 85 ? -4.868 5.131 -5.495 1.00 94.94 85 ARG A CA 1
ATOM 667 C C . ARG A 1 85 ? -5.553 4.317 -4.388 1.00 94.94 85 ARG A C 1
ATOM 669 O O . ARG A 1 85 ? -6.483 4.812 -3.764 1.00 94.94 85 ARG A O 1
ATOM 676 N N . ARG A 1 86 ? -5.146 3.061 -4.170 1.00 93.75 86 ARG A N 1
ATOM 677 C CA . ARG A 1 86 ? -5.739 2.172 -3.158 1.00 93.75 86 ARG A CA 1
ATOM 678 C C . ARG A 1 86 ? -5.120 2.396 -1.786 1.00 93.75 86 ARG A C 1
ATOM 680 O O . ARG A 1 86 ? -5.857 2.588 -0.829 1.00 93.75 86 ARG A O 1
ATOM 687 N N . PHE A 1 87 ? -3.791 2.383 -1.689 1.00 91.38 87 PHE A N 1
ATOM 688 C CA . PHE A 1 87 ? -3.112 2.541 -0.399 1.00 91.38 87 PHE A CA 1
ATOM 689 C C . PHE A 1 87 ? -3.044 3.999 0.089 1.00 91.38 87 PHE A C 1
ATOM 691 O O . PHE A 1 87 ? -2.758 4.220 1.260 1.00 91.38 87 PHE A O 1
ATOM 698 N N . PHE A 1 88 ? -3.348 4.981 -0.772 1.00 95.75 88 PHE A N 1
ATOM 699 C CA . PHE A 1 88 ? -3.593 6.378 -0.388 1.00 95.75 88 PHE A CA 1
ATOM 700 C C . PHE A 1 88 ? -5.075 6.748 -0.255 1.00 95.75 88 PHE A C 1
ATOM 702 O O . PHE A 1 88 ? -5.401 7.928 -0.144 1.00 95.75 88 PHE A O 1
ATOM 709 N N . ALA A 1 89 ? -5.993 5.778 -0.283 1.00 96.69 89 ALA A N 1
ATOM 710 C CA . ALA A 1 89 ? -7.393 6.088 -0.027 1.00 96.69 89 ALA A CA 1
ATOM 711 C C . ALA A 1 89 ? -7.556 6.681 1.387 1.00 96.69 89 ALA A C 1
ATOM 713 O O . ALA A 1 89 ? -6.894 6.247 2.333 1.00 96.69 89 ALA A O 1
ATOM 714 N N . SER A 1 90 ? -8.447 7.668 1.523 1.00 95.94 90 SER A N 1
ATOM 715 C CA . SER A 1 90 ? -8.674 8.367 2.796 1.00 95.94 90 SER A CA 1
ATOM 716 C C . SER A 1 90 ? -9.126 7.424 3.906 1.00 95.94 90 SER A C 1
ATOM 718 O O . SER A 1 90 ? -8.789 7.639 5.057 1.00 95.94 90 SER A O 1
ATOM 720 N N . LEU A 1 91 ? -9.854 6.366 3.557 1.00 96.56 91 LEU A N 1
ATOM 721 C CA . LEU A 1 91 ? -10.201 5.278 4.458 1.00 96.56 91 LEU A CA 1
ATOM 722 C C . LEU A 1 91 ? -9.713 3.977 3.822 1.00 96.56 91 LEU A C 1
ATOM 724 O O . LEU A 1 91 ? -10.220 3.573 2.771 1.00 96.56 91 LEU A O 1
ATOM 728 N N . ALA A 1 92 ? -8.701 3.350 4.418 1.00 96.56 92 ALA A N 1
ATOM 729 C CA . ALA A 1 92 ? -8.016 2.219 3.803 1.00 96.56 92 ALA A CA 1
ATOM 730 C C . ALA A 1 92 ? -7.661 1.130 4.825 1.00 96.56 92 ALA A C 1
ATOM 732 O O . ALA A 1 92 ? -7.106 1.442 5.882 1.00 96.56 92 ALA A O 1
ATOM 733 N N . PRO A 1 93 ? -7.907 -0.158 4.513 1.00 96.62 93 PRO A N 1
ATOM 734 C CA . PRO A 1 93 ? -7.272 -1.241 5.244 1.00 96.62 93 PRO A CA 1
ATOM 735 C C . PRO A 1 93 ? -5.782 -1.271 4.893 1.00 96.62 93 PRO A C 1
ATOM 737 O O . PRO A 1 93 ? -5.412 -1.261 3.717 1.00 96.62 93 PRO A O 1
ATOM 740 N N . LEU A 1 94 ? -4.933 -1.345 5.910 1.00 96.94 94 LEU A N 1
ATOM 741 C CA . LEU A 1 94 ? -3.490 -1.475 5.752 1.00 96.94 94 LEU A CA 1
ATOM 742 C C . LEU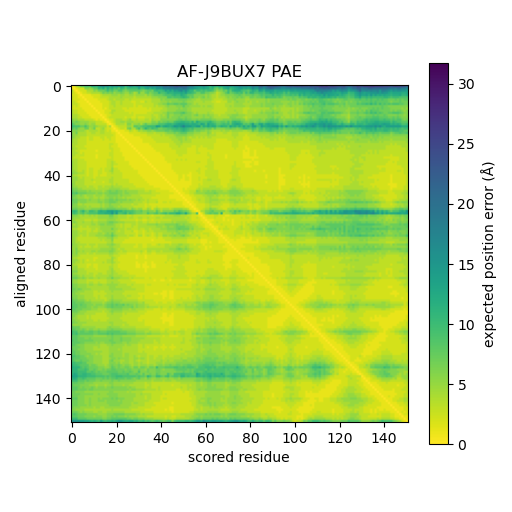 A 1 94 ? -3.100 -2.877 6.207 1.00 96.94 94 LEU A C 1
ATOM 744 O O . LEU A 1 94 ? -3.326 -3.249 7.360 1.00 96.94 94 LEU A O 1
ATOM 748 N N . ILE A 1 95 ? -2.565 -3.665 5.278 1.00 95.69 95 ILE A N 1
ATOM 749 C CA . ILE A 1 95 ? -2.185 -5.054 5.526 1.00 95.69 95 ILE A CA 1
ATOM 750 C C . ILE A 1 95 ? -0.761 -5.255 5.029 1.00 95.69 95 ILE A C 1
ATOM 752 O O . ILE A 1 95 ? -0.486 -5.102 3.839 1.00 95.69 95 ILE A O 1
ATOM 756 N N . PHE A 1 96 ? 0.137 -5.598 5.942 1.00 95.19 96 PHE A N 1
ATOM 757 C CA . PHE A 1 96 ? 1.549 -5.828 5.655 1.00 95.19 96 PHE A CA 1
ATOM 758 C C . PHE A 1 96 ? 2.119 -6.865 6.624 1.00 95.19 96 PHE A C 1
ATOM 760 O O . PHE A 1 96 ? 1.499 -7.186 7.635 1.00 95.19 96 PHE A O 1
ATOM 767 N N . VAL A 1 97 ? 3.280 -7.422 6.285 1.00 93.88 97 VAL A N 1
ATOM 768 C CA . VAL A 1 97 ? 3.985 -8.381 7.139 1.00 93.88 97 VAL A CA 1
ATOM 769 C C . VAL A 1 97 ? 5.132 -7.665 7.837 1.00 93.88 97 VAL A C 1
ATOM 771 O O . VAL A 1 97 ? 5.919 -6.982 7.183 1.00 93.88 97 VAL A O 1
ATOM 774 N N . GLU A 1 98 ? 5.226 -7.832 9.150 1.00 93.31 98 GLU A N 1
ATOM 775 C CA . GLU A 1 98 ? 6.303 -7.310 9.987 1.00 93.31 98 GLU A CA 1
ATOM 776 C C . GLU A 1 98 ? 6.717 -8.395 10.986 1.00 93.31 98 GLU A C 1
ATOM 778 O O . GLU A 1 98 ? 5.865 -8.957 11.668 1.00 93.31 98 GLU A O 1
ATOM 783 N N . ASN A 1 99 ? 8.015 -8.710 11.068 1.00 92.69 99 ASN A N 1
ATOM 784 C CA . ASN A 1 99 ? 8.555 -9.749 11.962 1.00 92.69 99 ASN A CA 1
ATOM 785 C C . ASN A 1 99 ? 7.809 -11.098 11.864 1.00 92.69 99 ASN A C 1
ATOM 787 O O . ASN A 1 99 ? 7.420 -11.664 12.881 1.00 92.69 99 ASN A O 1
ATOM 791 N N . ASP A 1 100 ? 7.575 -11.571 10.633 1.00 93.62 100 ASP A N 1
ATOM 792 C CA . ASP A 1 100 ? 6.820 -12.794 10.303 1.00 93.62 100 ASP A CA 1
ATOM 793 C C . ASP A 1 100 ? 5.351 -12.811 10.752 1.00 93.62 100 ASP A C 1
ATOM 795 O O . ASP A 1 100 ? 4.692 -13.843 10.676 1.00 93.62 100 ASP A O 1
ATOM 799 N N . LYS A 1 101 ? 4.802 -11.655 11.137 1.00 95.06 101 LYS A N 1
ATOM 800 C CA . LYS A 1 101 ? 3.405 -11.510 11.540 1.00 95.06 101 LYS A CA 1
ATOM 801 C C . LYS A 1 101 ? 2.628 -10.661 10.558 1.00 95.06 101 LYS A C 1
ATOM 803 O O . LYS A 1 101 ? 3.113 -9.645 10.058 1.00 95.06 101 LYS A O 1
ATOM 808 N N . LEU A 1 102 ? 1.388 -11.058 10.296 1.00 94.94 102 LEU A N 1
ATOM 809 C CA . LEU A 1 102 ? 0.467 -10.282 9.481 1.00 94.94 102 LEU A CA 1
ATOM 810 C C . LEU A 1 102 ? -0.183 -9.192 10.335 1.00 94.94 102 LEU A C 1
ATOM 812 O O . LEU A 1 102 ? -0.976 -9.457 11.243 1.00 94.94 102 LEU A O 1
ATOM 816 N N . MET A 1 103 ? 0.126 -7.954 9.984 1.00 97.06 103 MET A N 1
ATOM 817 C CA . MET A 1 103 ? -0.369 -6.754 10.632 1.00 97.06 103 MET A CA 1
ATOM 818 C C . MET A 1 103 ? -1.598 -6.241 9.892 1.00 97.06 103 MET A C 1
ATOM 820 O O . MET A 1 103 ? -1.572 -6.078 8.672 1.00 97.06 103 MET A O 1
ATOM 824 N N . VAL A 1 104 ? -2.681 -5.984 10.627 1.00 97.38 104 VAL A N 1
ATOM 825 C CA . VAL A 1 104 ? -3.946 -5.492 10.072 1.00 97.38 104 VAL A CA 1
ATOM 826 C C . VAL A 1 104 ? -4.354 -4.216 10.794 1.00 97.38 104 VAL A C 1
ATOM 828 O O . VAL A 1 104 ? -4.673 -4.232 11.984 1.00 97.38 104 VAL A O 1
ATOM 831 N N . TYR A 1 105 ? -4.377 -3.118 10.048 1.00 97.75 105 TYR A N 1
ATOM 832 C CA . TYR A 1 105 ? -4.772 -1.792 10.509 1.00 97.75 105 TYR A CA 1
ATOM 833 C C . TYR A 1 105 ? -5.881 -1.225 9.622 1.00 97.75 105 TYR A C 1
ATOM 835 O O . TYR A 1 105 ? -6.103 -1.684 8.497 1.00 97.75 105 TYR A O 1
ATOM 843 N N . VAL A 1 106 ? -6.549 -0.186 10.112 1.00 97.88 106 VAL A N 1
ATOM 844 C CA . VAL A 1 106 ? -7.395 0.694 9.303 1.00 97.88 106 VAL A CA 1
ATOM 845 C C . VAL A 1 106 ? -6.935 2.128 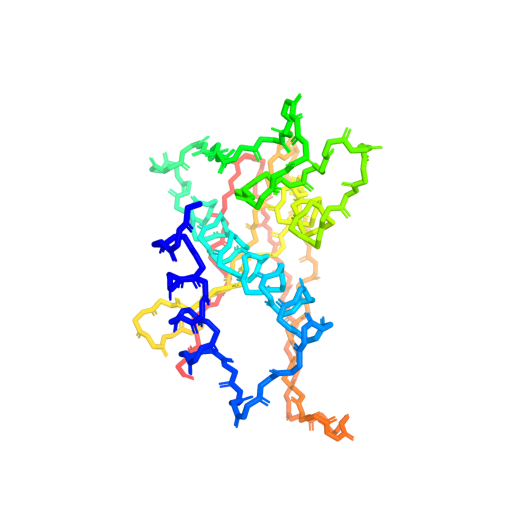9.520 1.00 97.88 106 VAL A C 1
ATOM 847 O O . VAL A 1 106 ? -6.848 2.573 10.662 1.00 97.88 106 VAL A O 1
ATOM 850 N N . ALA A 1 107 ? -6.631 2.827 8.430 1.00 97.44 107 ALA A N 1
ATOM 851 C CA . ALA A 1 107 ? -6.316 4.250 8.448 1.00 97.44 107 ALA A CA 1
ATOM 852 C C . ALA A 1 107 ? -7.532 5.075 8.042 1.00 97.44 107 ALA A C 1
ATOM 854 O O . ALA A 1 107 ? -8.218 4.719 7.080 1.00 97.44 107 ALA A O 1
ATOM 855 N N . ASN A 1 108 ? -7.750 6.175 8.756 1.00 97.56 108 ASN A N 1
ATOM 856 C CA . ASN A 1 108 ? -8.749 7.195 8.483 1.00 97.56 108 ASN A CA 1
ATOM 857 C C . ASN A 1 108 ? -8.061 8.565 8.418 1.00 97.56 108 ASN A C 1
ATOM 859 O O . ASN A 1 108 ? -7.801 9.199 9.436 1.00 97.56 108 ASN A O 1
ATOM 863 N N . ASP A 1 109 ? -7.803 9.029 7.202 1.00 96.69 109 ASP A N 1
ATOM 864 C CA . ASP A 1 109 ? -7.262 10.354 6.893 1.00 96.69 109 ASP A CA 1
ATOM 865 C C . ASP A 1 109 ? -8.388 11.403 6.736 1.00 96.69 109 ASP A C 1
ATOM 867 O O . ASP A 1 109 ? -8.147 12.527 6.293 1.00 96.69 109 ASP A O 1
ATOM 871 N N . SER A 1 110 ? -9.649 11.037 6.998 1.00 95.50 110 SER A N 1
ATOM 872 C CA . SER A 1 110 ? -10.777 11.960 6.891 1.00 95.50 110 SER A CA 1
ATOM 873 C C . SER A 1 110 ? -10.919 12.820 8.151 1.00 95.50 110 SER A C 1
ATOM 875 O O . SER A 1 110 ? -10.426 12.493 9.229 1.00 95.50 110 SER A O 1
ATOM 877 N N . ALA A 1 111 ? -11.634 13.938 8.018 1.00 95.50 111 ALA A N 1
ATOM 878 C CA . ALA A 1 111 ? -11.923 14.845 9.127 1.00 95.50 111 ALA A CA 1
ATOM 879 C C . ALA A 1 111 ? -13.074 14.365 10.036 1.00 95.50 111 ALA A C 1
ATOM 881 O O . ALA A 1 111 ? -13.536 15.132 10.879 1.00 95.50 111 ALA A O 1
ATOM 882 N N . LYS A 1 112 ? -13.588 13.145 9.836 1.00 97.25 112 LYS A N 1
ATOM 883 C CA . LYS A 1 112 ? -14.708 12.586 10.600 1.00 97.25 112 LYS A CA 1
ATOM 884 C C . LYS A 1 112 ? -14.336 11.232 11.178 1.00 97.25 112 LYS A C 1
ATOM 886 O O . LYS A 1 112 ? -13.543 10.497 10.596 1.00 97.25 112 LYS A O 1
ATOM 891 N N . ASP A 1 113 ? -14.923 10.925 12.321 1.00 97.81 113 ASP A N 1
ATOM 892 C CA . ASP A 1 113 ? -14.846 9.591 12.893 1.00 97.81 113 ASP A CA 1
ATOM 893 C C . ASP A 1 113 ? -15.712 8.646 12.054 1.00 97.81 113 ASP A C 1
ATOM 895 O O . ASP A 1 113 ? -16.802 9.020 11.616 1.00 97.81 113 ASP A O 1
ATOM 899 N N . GLU A 1 114 ? -15.217 7.435 11.818 1.00 97.44 114 GLU A N 1
ATOM 900 C CA . GLU A 1 114 ? -15.866 6.453 10.951 1.00 97.44 114 GLU A CA 1
ATOM 901 C C . GLU A 1 114 ? -16.074 5.134 11.704 1.00 97.44 114 GLU A C 1
ATOM 903 O O . GLU A 1 114 ? -15.170 4.626 12.371 1.00 97.44 114 GLU A O 1
ATOM 908 N N . GLU A 1 115 ? -17.261 4.545 11.564 1.00 97.19 115 GLU A N 1
ATOM 909 C CA . GLU A 1 115 ? -17.540 3.169 11.979 1.00 97.19 115 GLU A CA 1
ATOM 910 C C . GLU A 1 115 ? -17.534 2.268 10.748 1.00 97.19 115 GLU A C 1
ATOM 912 O O . GLU A 1 115 ? -18.350 2.422 9.837 1.00 97.19 115 GLU A O 1
ATOM 917 N N . VAL A 1 116 ? -16.598 1.320 10.705 1.00 96.81 116 VAL A N 1
ATOM 918 C CA . VAL A 1 116 ? -16.349 0.515 9.508 1.00 96.81 116 VAL A CA 1
ATOM 919 C C . VAL A 1 116 ? -16.420 -0.974 9.797 1.00 96.81 116 VAL A C 1
ATOM 921 O O . VAL A 1 116 ? -15.984 -1.459 10.840 1.00 96.81 116 VAL A O 1
ATOM 924 N N . GLU A 1 117 ? -16.922 -1.724 8.821 1.00 97.62 117 GLU A N 1
ATOM 925 C CA . GLU A 1 117 ? -16.920 -3.183 8.847 1.00 97.62 117 GLU A CA 1
ATOM 926 C C . GLU A 1 117 ? -15.722 -3.716 8.043 1.00 97.62 117 GLU A C 1
ATOM 928 O O . GLU A 1 117 ? -15.722 -3.729 6.808 1.00 97.62 117 GLU A O 1
ATOM 933 N N . LEU A 1 118 ? -14.688 -4.195 8.737 1.00 96.75 118 LEU A N 1
ATOM 934 C CA . LEU A 1 118 ? -13.523 -4.824 8.119 1.00 96.75 118 LEU A CA 1
ATOM 935 C C . LEU A 1 118 ? -13.748 -6.331 7.947 1.00 96.75 118 LEU A C 1
ATOM 937 O O . LEU A 1 118 ? -13.890 -7.071 8.919 1.00 96.75 118 LEU A O 1
ATOM 941 N N . LYS A 1 119 ? -13.706 -6.812 6.698 1.00 96.62 119 LYS A N 1
ATOM 942 C CA . LYS A 1 119 ? -13.830 -8.241 6.356 1.00 96.62 119 LYS A CA 1
ATOM 943 C C . LYS A 1 119 ? -12.485 -8.836 5.956 1.00 96.62 119 LYS A C 1
ATOM 945 O O . LYS A 1 119 ? -12.042 -8.643 4.823 1.00 96.62 119 LYS A O 1
ATOM 950 N N . LEU A 1 120 ? -11.889 -9.639 6.833 1.00 95.12 120 LEU A N 1
ATOM 951 C CA . LEU A 1 120 ? -10.662 -10.381 6.544 1.00 95.12 120 LEU A CA 1
ATOM 952 C C . LEU A 1 120 ? -10.999 -11.788 6.038 1.00 95.12 120 LEU A C 1
ATOM 954 O O . LEU A 1 120 ? -11.783 -12.506 6.655 1.00 95.12 120 LEU A O 1
ATOM 958 N N . LYS A 1 121 ? -10.434 -12.191 4.894 1.00 94.62 121 LYS A N 1
ATOM 959 C CA . LYS A 1 121 ? -10.734 -13.477 4.239 1.00 94.62 121 LYS A CA 1
ATOM 960 C C . LYS A 1 121 ? -9.453 -14.183 3.817 1.00 94.62 121 LYS A C 1
ATOM 962 O O . LYS A 1 121 ? -8.747 -13.688 2.944 1.00 94.62 121 LYS A O 1
ATOM 967 N N . LEU A 1 122 ? -9.228 -15.384 4.341 1.00 93.44 122 LEU A N 1
ATOM 968 C CA . LEU A 1 122 ? -8.150 -16.273 3.922 1.00 93.44 122 LEU A CA 1
ATOM 969 C C . LEU A 1 122 ? -8.682 -17.302 2.918 1.00 93.44 122 LEU A C 1
ATOM 971 O O . LEU A 1 122 ? -9.661 -18.014 3.175 1.00 93.44 122 LEU A O 1
ATOM 975 N N . ARG A 1 123 ? -8.048 -17.373 1.746 1.00 94.88 123 ARG A N 1
ATOM 976 C CA . ARG A 1 123 ? -8.476 -18.228 0.632 1.00 94.88 123 ARG A CA 1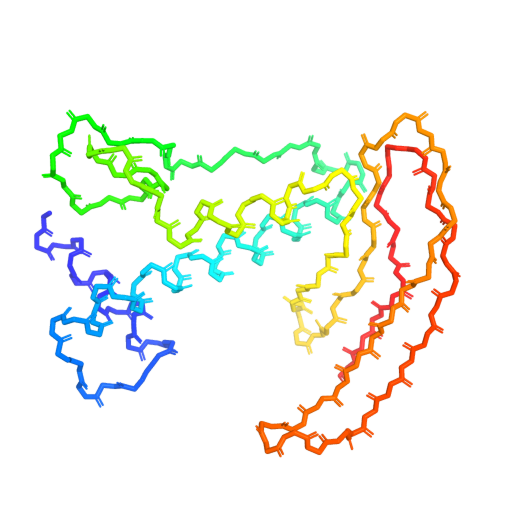
ATOM 977 C C . ARG A 1 123 ? -7.298 -18.960 0.011 1.00 94.88 123 ARG A C 1
ATOM 979 O O . ARG A 1 123 ? -6.201 -18.424 -0.072 1.00 94.88 123 ARG A O 1
ATOM 986 N N . TYR A 1 124 ? -7.565 -20.164 -0.474 1.00 94.94 124 TYR A N 1
ATOM 987 C CA . TYR A 1 124 ? -6.656 -20.892 -1.350 1.00 94.94 124 TYR A CA 1
ATOM 988 C C . TYR A 1 124 ? -6.747 -20.351 -2.784 1.00 94.94 124 TYR A C 1
ATOM 990 O O . TYR A 1 124 ? -7.795 -19.853 -3.201 1.00 94.94 124 TYR A O 1
ATOM 998 N N . PHE A 1 125 ? -5.683 -20.522 -3.574 1.00 93.19 125 PHE A N 1
ATOM 999 C CA . PHE A 1 125 ? -5.652 -20.105 -4.985 1.00 93.19 125 PHE A CA 1
ATOM 1000 C C . PHE A 1 125 ? -6.701 -20.804 -5.862 1.00 93.19 125 PHE A C 1
ATOM 1002 O O . PHE A 1 125 ? -7.148 -20.240 -6.852 1.00 93.19 125 PHE A O 1
ATOM 1009 N N . ASN A 1 126 ? -7.160 -21.997 -5.469 1.00 95.19 126 ASN A N 1
ATOM 1010 C CA . ASN A 1 126 ? -8.268 -22.699 -6.128 1.00 95.19 126 ASN A CA 1
ATOM 1011 C C . ASN A 1 126 ? -9.660 -22.128 -5.771 1.00 95.19 126 ASN A C 1
ATOM 1013 O O . ASN A 1 126 ? -10.676 -22.734 -6.099 1.00 95.19 126 ASN A O 1
ATOM 1017 N N . GLY A 1 127 ? -9.721 -21.011 -5.041 1.00 91.31 127 GLY A N 1
ATOM 1018 C CA . GLY A 1 127 ? -10.958 -20.354 -4.628 1.00 91.31 127 GLY A CA 1
ATOM 1019 C C . GLY A 1 127 ? -11.621 -20.946 -3.381 1.00 91.31 127 GLY A C 1
ATOM 1020 O O . GLY A 1 127 ? -12.576 -20.348 -2.874 1.00 91.31 127 GLY A O 1
ATOM 1021 N N . LYS A 1 128 ? -11.126 -22.070 -2.836 1.00 94.44 128 LYS A N 1
ATOM 1022 C CA . LYS A 1 128 ? -11.648 -22.630 -1.581 1.00 94.44 128 LYS A CA 1
ATOM 1023 C C . LYS A 1 128 ? -11.414 -21.648 -0.430 1.00 94.44 128 LYS A C 1
ATOM 1025 O O . LYS A 1 128 ? -10.329 -21.085 -0.270 1.00 94.44 128 LYS A O 1
ATOM 1030 N N . LYS A 1 129 ? -12.450 -21.442 0.382 1.00 94.06 129 LYS A N 1
ATOM 1031 C CA . LYS A 1 129 ? -12.387 -20.601 1.583 1.00 94.06 129 LYS A CA 1
ATOM 1032 C C . LYS A 1 129 ? -11.670 -21.380 2.686 1.00 94.06 129 LYS A C 1
ATOM 1034 O O . LYS A 1 129 ? -12.015 -22.537 2.909 1.00 94.06 129 LYS A O 1
ATOM 1039 N N . LYS A 1 130 ? -10.695 -20.754 3.347 1.00 92.81 130 LYS A N 1
ATOM 1040 C CA . LYS A 1 130 ? -10.050 -21.308 4.544 1.00 92.81 130 LYS A CA 1
ATOM 1041 C C . LYS A 1 130 ? -10.657 -20.687 5.796 1.00 92.81 130 LYS A C 1
ATOM 1043 O O . LYS A 1 130 ? -11.148 -21.407 6.651 1.00 92.81 130 LYS A O 1
ATOM 1048 N N . GLU A 1 131 ? -10.693 -19.358 5.854 1.00 92.75 131 GLU A N 1
ATOM 1049 C CA . GLU A 1 131 ? -11.165 -18.626 7.030 1.00 92.75 131 GLU A CA 1
ATOM 1050 C C . GLU A 1 131 ? -11.749 -17.264 6.637 1.00 92.75 131 GLU A C 1
ATOM 1052 O O . GLU A 1 131 ? -11.398 -16.694 5.598 1.00 92.75 131 GLU A O 1
ATOM 1057 N N . SER A 1 132 ? -12.671 -16.742 7.442 1.00 94.31 132 SER A N 1
ATOM 1058 C CA . SER A 1 132 ? -13.219 -15.397 7.283 1.00 94.31 132 SER A CA 1
ATOM 1059 C C . SER A 1 132 ? -13.575 -14.834 8.649 1.00 94.31 132 SER A C 1
ATOM 1061 O O . SER A 1 132 ? -14.272 -15.495 9.411 1.00 94.31 132 SER A O 1
ATOM 1063 N N . GLN A 1 133 ? -13.161 -13.601 8.917 1.00 94.81 133 GLN A N 1
ATOM 1064 C CA . GLN A 1 133 ? -13.487 -12.873 10.139 1.00 94.81 133 GLN A CA 1
ATOM 1065 C C . GLN A 1 133 ? -14.006 -11.476 9.784 1.00 94.81 133 GLN A C 1
ATOM 1067 O O . GLN A 1 133 ? -13.650 -10.915 8.742 1.00 94.81 133 GLN A O 1
ATOM 1072 N N . VAL A 1 134 ? -14.892 -10.946 10.623 1.00 96.88 134 VAL A N 1
ATOM 1073 C CA . VAL A 1 134 ? -15.489 -9.617 10.463 1.00 96.88 134 VAL A CA 1
ATOM 1074 C C . VAL A 1 134 ? -15.253 -8.837 11.745 1.00 96.88 134 VAL A C 1
ATOM 1076 O O . VAL A 1 134 ? -15.493 -9.365 12.829 1.00 96.88 134 VAL A O 1
ATOM 1079 N N . TYR A 1 135 ? -14.794 -7.598 11.610 1.00 96.44 135 TYR A N 1
ATOM 1080 C CA . TYR A 1 135 ? -14.553 -6.692 12.723 1.00 96.44 135 TYR A CA 1
ATOM 1081 C C . TYR A 1 135 ? -15.316 -5.395 12.488 1.00 96.44 135 TYR A C 1
ATOM 1083 O O . TYR A 1 135 ? -15.168 -4.781 11.433 1.00 96.44 135 TYR A O 1
ATOM 1091 N N . ASN A 1 136 ? -16.093 -4.973 13.480 1.00 97.38 136 ASN A N 1
ATOM 1092 C CA . ASN A 1 136 ? -16.636 -3.622 13.522 1.00 97.38 136 ASN A CA 1
ATOM 1093 C C . ASN A 1 136 ? -15.606 -2.749 14.232 1.00 97.38 136 ASN A C 1
ATOM 1095 O O . ASN A 1 136 ? -15.263 -3.018 15.385 1.00 97.38 136 ASN A O 1
ATOM 1099 N N . VAL A 1 137 ? -15.062 -1.768 13.522 1.00 97.31 137 VAL A N 1
ATOM 1100 C CA . VAL A 1 137 ? -13.947 -0.946 13.989 1.00 97.31 137 VAL A CA 1
ATOM 1101 C C . VAL A 1 137 ? -14.399 0.504 14.003 1.00 97.31 137 VAL A C 1
ATOM 1103 O O . VAL A 1 137 ? -14.802 1.038 12.973 1.00 97.31 137 VAL A O 1
ATOM 1106 N N . PHE A 1 138 ? -14.314 1.136 15.168 1.00 97.75 138 PHE A N 1
ATOM 1107 C CA . PHE A 1 138 ? -14.398 2.585 15.279 1.00 97.75 138 PHE A CA 1
ATOM 1108 C C . PHE A 1 138 ? -13.017 3.173 14.982 1.00 97.75 138 PHE A C 1
ATOM 1110 O O . PHE A 1 138 ? -12.035 2.804 15.632 1.00 97.75 138 PHE A O 1
ATOM 1117 N N . VAL A 1 139 ? -12.934 4.049 13.985 1.00 97.62 139 VAL A N 1
ATOM 1118 C CA . VAL A 1 139 ? -11.686 4.666 13.532 1.00 97.62 139 VAL A CA 1
ATOM 1119 C C . VAL A 1 139 ? -11.831 6.183 13.650 1.00 97.62 139 VAL A C 1
ATOM 1121 O O . VAL A 1 139 ? -12.477 6.799 12.796 1.00 97.62 139 VAL A O 1
ATOM 1124 N N . PRO A 1 140 ? -11.250 6.804 14.693 1.00 97.88 140 PRO A N 1
ATOM 1125 C CA . PRO A 1 140 ? -11.278 8.252 14.847 1.00 97.88 140 PRO A CA 1
ATOM 1126 C C . PRO A 1 140 ? -10.701 8.973 13.626 1.00 97.88 140 PRO A C 1
ATOM 1128 O O . PRO A 1 140 ? -9.849 8.436 12.910 1.00 97.88 140 PRO A O 1
ATOM 1131 N N . SER A 1 141 ? -11.141 10.206 13.413 1.00 97.12 141 SER A N 1
ATOM 1132 C CA . SER A 1 141 ? -10.582 11.099 12.399 1.00 97.12 141 SER A CA 1
ATOM 1133 C C . SER A 1 141 ? -9.067 11.249 12.543 1.00 97.12 141 SER A C 1
ATOM 1135 O O . SER A 1 141 ? -8.545 11.366 13.651 1.00 97.12 141 SER A O 1
ATOM 1137 N N . MET A 1 142 ? -8.357 11.280 11.413 1.00 96.31 142 MET A N 1
ATOM 1138 C CA . MET A 1 142 ? -6.899 11.462 11.350 1.00 96.31 142 MET A CA 1
ATOM 1139 C C . MET A 1 142 ? -6.106 10.451 12.201 1.00 96.31 142 MET A C 1
ATOM 1141 O O . MET A 1 142 ? -5.166 10.830 12.904 1.00 96.31 142 MET A O 1
ATOM 1145 N N . THR A 1 143 ? -6.476 9.165 12.158 1.00 97.06 143 THR A N 1
ATOM 1146 C CA . THR A 1 143 ? -5.778 8.104 12.905 1.00 97.06 143 THR A CA 1
ATOM 1147 C C . THR A 1 143 ? -5.598 6.809 12.117 1.00 97.06 143 THR A C 1
ATOM 1149 O O . THR A 1 143 ? -6.326 6.518 11.169 1.00 97.06 143 THR A O 1
ATOM 1152 N N . SER A 1 144 ? -4.643 5.994 12.571 1.00 97.19 144 SER A N 1
ATOM 1153 C CA . SER A 1 144 ? -4.489 4.593 12.178 1.00 97.19 144 SER A CA 1
ATOM 1154 C C . SER A 1 144 ? -4.728 3.694 13.386 1.00 97.19 144 SER A C 1
ATOM 1156 O O . SER A 1 144 ? -4.047 3.811 14.403 1.00 97.19 144 SER A O 1
ATOM 1158 N N . VAL A 1 145 ? -5.682 2.771 13.275 1.00 97.38 145 VAL A N 1
ATOM 1159 C CA . VAL A 1 145 ? -6.060 1.853 14.356 1.00 97.38 145 VAL A CA 1
ATOM 1160 C C . VAL A 1 145 ? -5.601 0.441 14.015 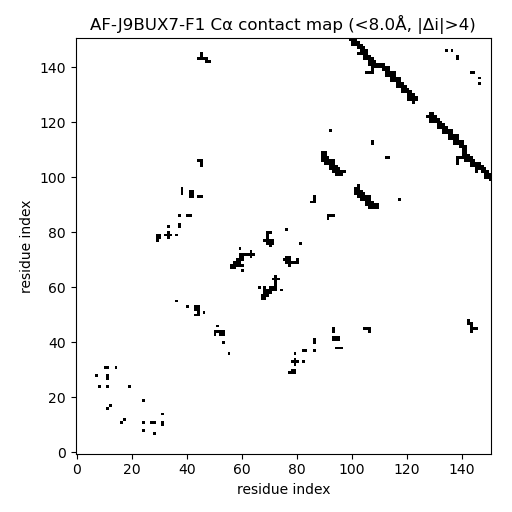1.00 97.38 145 VAL A C 1
ATOM 1162 O O . VAL A 1 145 ? -5.948 -0.099 12.963 1.00 97.38 145 VAL A O 1
ATOM 1165 N N . LYS A 1 146 ? -4.838 -0.179 14.922 1.00 97.38 146 LYS A N 1
ATOM 1166 C CA . LYS A 1 146 ? -4.493 -1.603 14.834 1.00 97.38 146 LYS A CA 1
ATOM 1167 C C . LYS A 1 146 ? -5.734 -2.435 15.139 1.00 97.38 146 LYS A C 1
ATOM 1169 O O . LYS A 1 146 ? -6.286 -2.339 16.229 1.00 97.38 146 LYS A O 1
ATOM 1174 N N . VAL A 1 147 ? -6.142 -3.277 14.196 1.00 97.00 147 VAL A N 1
ATOM 1175 C CA . VAL A 1 147 ? -7.303 -4.166 14.352 1.00 97.00 147 VAL A CA 1
ATOM 1176 C C . VAL A 1 147 ? -6.865 -5.552 14.799 1.00 97.00 147 VAL A C 1
ATOM 1178 O O . VAL A 1 147 ? -7.469 -6.143 15.694 1.00 97.00 147 VAL A O 1
ATOM 1181 N N . ARG A 1 148 ? -5.813 -6.095 14.175 1.00 95.44 148 ARG A N 1
ATOM 1182 C CA . ARG A 1 148 ? -5.361 -7.461 14.442 1.00 95.44 148 ARG A CA 1
ATOM 1183 C C . ARG A 1 148 ? -3.876 -7.645 14.139 1.00 95.44 148 ARG A C 1
ATOM 1185 O O . ARG A 1 148 ? -3.310 -6.978 13.279 1.00 95.44 148 ARG A O 1
ATOM 1192 N N . GLU A 1 149 ? -3.282 -8.590 14.851 1.00 94.81 149 GLU A N 1
ATOM 1193 C CA . GLU A 1 149 ? -1.994 -9.215 14.557 1.00 94.81 149 GLU A CA 1
ATOM 1194 C C . GLU A 1 149 ? -2.250 -10.722 14.448 1.00 94.81 149 GLU A C 1
ATOM 1196 O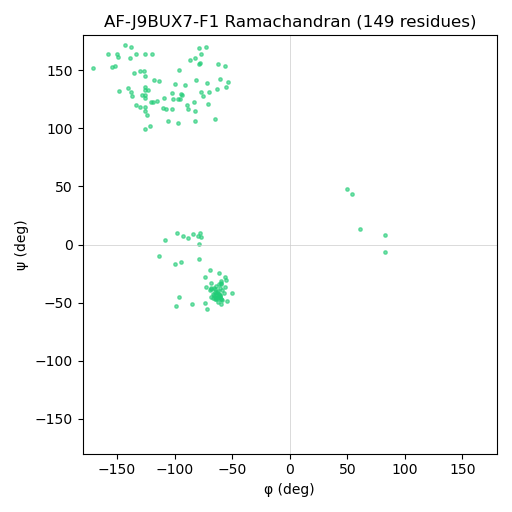 O . GLU A 1 149 ? -3.006 -11.274 15.258 1.00 94.81 149 GLU A O 1
ATOM 1201 N N . ILE A 1 150 ? -1.719 -11.355 13.405 1.00 93.44 150 ILE A N 1
ATOM 1202 C CA . ILE A 1 150 ? -1.901 -12.784 13.124 1.00 93.44 150 ILE A CA 1
ATOM 1203 C C . ILE A 1 150 ? -0.522 -13.407 12.922 1.00 93.44 150 ILE A C 1
ATOM 1205 O O . ILE A 1 150 ? 0.262 -12.887 12.128 1.00 93.44 150 ILE A O 1
ATOM 1209 N N . ASP A 1 151 ? -0.270 -14.497 13.644 1.00 88.62 151 ASP A N 1
ATOM 1210 C CA . ASP A 1 151 ? 0.929 -15.333 13.522 1.00 88.62 151 ASP A CA 1
ATOM 1211 C C . ASP A 1 151 ? 0.873 -16.269 12.297 1.00 88.62 151 ASP A C 1
ATOM 1213 O O . ASP A 1 151 ? -0.247 -16.674 11.888 1.00 88.62 151 ASP A O 1
#

Organism: NCBI:txid749906

Nearest PDB structures (foldseek):
  2vot-assembly1_A  TM=9.346E-01  e=5.254E-10  Bacteroides thetaiotaomicron VPI-5482
  2vl4-assembly1_A  TM=9.349E-01  e=1.298E-09  Bacteroides thetaiotaomicron VPI-5482
  2wbk-assembly1_A  TM=9.303E-01  e=6.230E-09  Bacteroides thetaiotaomicron VPI-5482
  2vqu-assembly2_B  TM=9.151E-01  e=3.845E-09  Bacteroides thetaiotaomicron
  2vmf-assembly2_B  TM=9.325E-01  e=1.210E-08  Bacteroides thetaiotaomicron VPI-5482

Sequence (151 aa):
DERDIETIVSLLARNTKLPLDEDKIRYLSQAVQSCAMSSAIMGWRALMPYTMGTLFSSLNDTWPEISNSTIDYSGKWKVAHYASRRFFASLAPLIFVENDKLMVYVANDSAKDEEVELKLKLRYFNGKKKESQVYNVFVPSMTSVKVREID

InterPro domains:
  IPR013783 Immunoglobulin-like fold [G3DSA:2.60.40.10] (93-151)
  IPR017853 Glycoside hydrolase superfamily [SSF51445] (8-89)
  IPR036156 Beta-Galactosidase/glucuronidase domain superfamily [SSF49303] (95-150)
  IPR041447 Mannosidase Ig/CBM-like domain [PF17786] (101-151)
  IPR050887 Beta-mannosidase glycosyl hydrolases [PTHR43730] (8-133)

pLDDT: mean 93.38, std 4.65, range [67.06, 97.88]